Protein AF-A0A803J423-F1 (afdb_monomer_lite)

pLDDT: mean 70.75, std 15.76, range [32.97, 89.62]

Secondary structure (DSSP, 8-state):
-----------------S---B-----TTT--HHHHHHHHHTTPPBPP--TT-GGG-HHHHHHHHHHHHHHHH---HHHHTT-

InterPro domains:
  IPR036397 Ribonuclease H superfamily [G3DSA:3.30.420.10] (12-78)
  IPR038717 Tc1-like transposase, DDE domain [PF13358] (25-72)

Foldseek 3Di:
DDDDDDPDDPPPPPPDDPDDEDEDAPEVVCPDPVNVVVCVVVVHHHDDDDHPPCVPHVVSVVVVVVLVVCVVVDVDVVVNVVD

Organism: Xenopus tropicalis (NCBI:txid8364)

Structure (mmCIF, N/CA/C/O backbone):
data_AF-A0A803J423-F1
#
_entry.id   AF-A0A803J423-F1
#
loop_
_atom_site.group_PDB
_atom_site.id
_atom_site.type_symbol
_atom_site.label_atom_id
_atom_site.label_alt_id
_atom_site.label_comp_id
_atom_site.label_asym_id
_atom_site.label_entity_id
_atom_site.label_seq_id
_atom_site.pdbx_PDB_ins_code
_atom_site.Cartn_x
_atom_site.Cartn_y
_atom_site.Cartn_z
_atom_site.occupancy
_atom_site.B_iso_or_equiv
_atom_site.auth_seq_id
_atom_site.auth_comp_id
_atom_site.auth_asym_id
_atom_site.auth_atom_id
_atom_site.pdbx_PDB_model_num
ATOM 1 N N . MET A 1 1 ? -39.360 -8.445 -8.604 1.00 33.12 1 MET A N 1
ATOM 2 C CA . MET A 1 1 ? -40.277 -7.460 -7.999 1.00 33.12 1 MET A CA 1
ATOM 3 C C . MET A 1 1 ? -39.537 -6.137 -7.913 1.00 33.12 1 MET A C 1
ATOM 5 O O . MET A 1 1 ? -38.413 -6.128 -7.439 1.00 33.12 1 MET A O 1
ATOM 9 N N . THR A 1 2 ? -40.159 -5.112 -8.502 1.00 32.97 2 THR A N 1
ATOM 10 C CA . THR A 1 2 ? -39.870 -3.662 -8.481 1.00 32.97 2 THR A CA 1
ATOM 11 C C . THR A 1 2 ? -38.435 -3.190 -8.739 1.00 32.97 2 THR A C 1
ATOM 13 O O . THR A 1 2 ? -37.607 -3.090 -7.841 1.00 32.97 2 THR A O 1
ATOM 16 N N . TYR A 1 3 ? -38.214 -2.797 -9.996 1.00 40.12 3 TYR A N 1
ATOM 17 C CA . TYR A 1 3 ? -37.210 -1.829 -10.419 1.00 40.12 3 TYR A CA 1
ATOM 18 C C . TYR A 1 3 ? -37.642 -0.443 -9.921 1.00 40.12 3 TYR A C 1
ATOM 20 O O . TYR A 1 3 ? -38.675 0.071 -10.347 1.00 40.12 3 TYR A O 1
ATOM 28 N N . THR A 1 4 ? -36.875 0.155 -9.017 1.00 41.09 4 THR A N 1
ATOM 29 C CA . THR A 1 4 ? -36.991 1.577 -8.675 1.00 41.09 4 THR A CA 1
ATOM 30 C C . THR A 1 4 ? -35.611 2.191 -8.831 1.00 41.09 4 THR A C 1
ATOM 32 O O . THR A 1 4 ? -34.782 2.124 -7.927 1.00 41.09 4 THR A O 1
ATOM 35 N N . GLY A 1 5 ? -35.348 2.727 -10.022 1.00 49.22 5 GLY A N 1
ATOM 36 C CA . GLY A 1 5 ? -34.186 3.564 -10.272 1.00 49.22 5 GLY A CA 1
ATOM 37 C C . GLY A 1 5 ? -34.410 4.946 -9.668 1.00 49.22 5 GLY A C 1
ATOM 38 O O . GLY A 1 5 ? -35.299 5.674 -10.102 1.00 49.22 5 GLY A O 1
ATOM 39 N N . SER A 1 6 ? -33.591 5.309 -8.688 1.00 42.34 6 SER A N 1
ATOM 40 C CA . SER A 1 6 ? -33.339 6.696 -8.309 1.00 42.34 6 SER A CA 1
ATOM 41 C C . SER A 1 6 ? -31.996 7.098 -8.911 1.00 42.34 6 SER A C 1
ATOM 43 O O . SER A 1 6 ? -30.941 6.647 -8.478 1.00 42.34 6 SER A O 1
ATOM 45 N N . ILE A 1 7 ? -32.074 7.902 -9.966 1.00 58.81 7 ILE A N 1
ATOM 46 C CA . ILE A 1 7 ? -30.977 8.637 -10.602 1.00 58.81 7 ILE A CA 1
ATOM 47 C C . ILE A 1 7 ? -30.229 9.466 -9.549 1.00 58.81 7 ILE A C 1
ATOM 49 O O . ILE A 1 7 ? -30.717 10.505 -9.113 1.00 58.81 7 ILE A O 1
ATOM 53 N N . GLY A 1 8 ? -29.055 8.996 -9.133 1.00 42.44 8 GLY A N 1
ATOM 54 C CA . GLY A 1 8 ? -28.203 9.676 -8.165 1.00 42.44 8 GLY A CA 1
ATOM 55 C C . GLY A 1 8 ? -26.808 9.072 -8.177 1.00 42.44 8 GLY A C 1
ATOM 56 O O . GLY A 1 8 ? -26.585 8.060 -7.533 1.00 42.44 8 GLY A O 1
ATOM 57 N N . GLU A 1 9 ? -25.930 9.718 -8.943 1.00 42.94 9 GLU A N 1
ATOM 58 C CA . GLU A 1 9 ? -24.482 9.506 -9.068 1.00 42.94 9 GLU A CA 1
ATOM 59 C C . GLU A 1 9 ? -24.031 8.119 -9.551 1.00 42.94 9 GLU A C 1
ATOM 61 O O . GLU A 1 9 ? -24.312 7.076 -8.974 1.00 42.94 9 GLU A O 1
ATOM 66 N N . ALA A 1 10 ? -23.304 8.115 -10.667 1.00 40.47 10 ALA A N 1
ATOM 67 C CA . ALA A 1 10 ? -22.642 6.935 -11.192 1.00 40.47 10 ALA A CA 1
ATOM 68 C C . ALA A 1 10 ? -21.567 6.464 -10.200 1.00 40.47 10 ALA A C 1
ATOM 70 O O . ALA A 1 10 ? -20.392 6.811 -10.328 1.00 40.47 10 ALA A O 1
ATOM 71 N N . GLU A 1 11 ? -21.950 5.657 -9.214 1.00 52.22 11 GLU A N 1
ATOM 72 C CA . GLU A 1 11 ? -20.997 4.788 -8.547 1.00 52.22 11 GLU A CA 1
ATOM 73 C C . GLU A 1 11 ? -20.534 3.780 -9.596 1.00 52.22 11 GLU A C 1
ATOM 75 O O . GLU A 1 11 ? -21.212 2.805 -9.921 1.00 52.22 11 GLU A O 1
ATOM 80 N N . TYR A 1 12 ? -19.340 4.029 -10.134 1.00 45.31 12 TYR A N 1
ATOM 81 C CA . TYR A 1 12 ? -18.458 3.006 -10.678 1.00 45.31 12 TYR A CA 1
ATOM 82 C C . TYR A 1 12 ? -18.115 2.028 -9.546 1.00 45.31 12 TYR A C 1
ATOM 84 O O . TYR A 1 12 ? -16.978 1.945 -9.084 1.00 45.31 12 TYR A O 1
ATOM 92 N N . PHE A 1 13 ? -19.119 1.316 -9.040 1.00 51.28 13 PHE A N 1
ATOM 93 C CA . PHE A 1 13 ? -18.948 0.214 -8.125 1.00 51.28 13 PHE A CA 1
ATOM 94 C C . PHE A 1 13 ? -18.356 -0.905 -8.970 1.00 51.28 13 PHE A C 1
ATOM 96 O O . PHE A 1 13 ? -19.069 -1.711 -9.571 1.00 51.28 13 PHE A O 1
ATOM 103 N N . LEU A 1 14 ? -17.023 -0.888 -9.097 1.00 56.16 14 LEU A N 1
ATOM 104 C CA . LEU A 1 14 ? -16.267 -2.055 -9.514 1.00 56.16 14 LEU A CA 1
ATOM 105 C C . LEU A 1 14 ? -16.902 -3.254 -8.807 1.00 56.16 14 LEU A C 1
ATOM 107 O O . LEU A 1 14 ? -17.092 -3.228 -7.592 1.00 56.16 14 LEU A O 1
ATOM 111 N N . CYS A 1 15 ? -17.242 -4.290 -9.568 1.00 55.09 15 CYS A N 1
ATOM 112 C CA . CYS A 1 15 ? -17.633 -5.583 -9.032 1.00 55.09 15 CYS A CA 1
ATOM 113 C C . CYS A 1 15 ? -16.403 -6.208 -8.352 1.00 55.09 15 CYS A C 1
ATOM 115 O O . CYS A 1 15 ? -15.763 -7.114 -8.879 1.00 55.09 15 CYS A O 1
ATOM 117 N N . VAL A 1 16 ? -16.001 -5.646 -7.213 1.00 57.38 16 VAL A N 1
ATOM 118 C CA . VAL A 1 16 ? -14.985 -6.215 -6.343 1.00 57.38 16 VAL A CA 1
ATOM 119 C C . VAL A 1 16 ? -15.709 -7.315 -5.566 1.00 57.38 16 VAL A C 1
ATOM 121 O O . VAL A 1 16 ? -16.767 -7.040 -4.993 1.00 57.38 16 VAL A O 1
ATOM 124 N N . PRO A 1 17 ? -15.223 -8.569 -5.580 1.00 57.66 17 PRO A N 1
ATOM 125 C CA . PRO A 1 17 ? -15.880 -9.672 -4.887 1.00 57.66 17 PRO A CA 1
ATOM 126 C C . PRO A 1 17 ? -16.162 -9.318 -3.421 1.00 57.66 17 PRO A C 1
ATOM 128 O O . PRO A 1 17 ? -15.445 -8.517 -2.823 1.00 57.66 17 PRO A O 1
ATOM 131 N N . TYR A 1 18 ? -17.207 -9.939 -2.861 1.00 63.62 18 TYR A N 1
ATOM 132 C CA . TYR A 1 18 ? -17.923 -9.608 -1.610 1.00 63.62 18 TYR A CA 1
ATOM 133 C C . TYR A 1 18 ? -17.068 -9.417 -0.331 1.00 63.62 18 TYR A C 1
ATOM 135 O O . TYR A 1 18 ? -17.590 -9.076 0.728 1.00 63.62 18 TYR A O 1
ATOM 143 N N . SER A 1 19 ? -15.752 -9.598 -0.408 1.00 75.88 19 SER A N 1
ATOM 144 C CA . SER A 1 19 ? -14.786 -9.179 0.600 1.00 75.88 19 SER A CA 1
ATOM 145 C C . SER A 1 19 ? -13.435 -8.882 -0.055 1.00 75.88 19 SER A C 1
ATOM 147 O O . SER A 1 19 ? -12.803 -9.790 -0.594 1.00 75.88 19 SER A O 1
ATOM 149 N N . PHE A 1 20 ? -12.966 -7.639 0.039 1.00 78.56 20 PHE A N 1
ATOM 150 C CA . PHE A 1 20 ? -11.611 -7.251 -0.349 1.00 78.56 20 PHE A CA 1
ATOM 151 C C . PHE A 1 20 ? -10.768 -6.940 0.891 1.00 78.56 20 PHE A C 1
ATOM 153 O O . PHE A 1 20 ? -11.282 -6.485 1.916 1.00 78.56 20 PHE A O 1
ATOM 160 N N . ILE A 1 21 ? -9.466 -7.200 0.788 1.00 84.31 21 ILE A N 1
ATOM 161 C CA . ILE A 1 21 ? -8.471 -6.792 1.776 1.00 84.31 21 ILE A CA 1
ATOM 162 C C . ILE A 1 21 ? -7.569 -5.780 1.079 1.00 84.31 21 ILE A C 1
ATOM 164 O O . ILE A 1 21 ? -6.983 -6.068 0.039 1.00 84.31 21 ILE A O 1
ATOM 168 N N . PHE A 1 22 ? -7.515 -4.576 1.629 1.00 84.81 22 PHE A N 1
ATOM 169 C CA . PHE A 1 22 ? -6.670 -3.504 1.144 1.00 84.81 22 PHE A CA 1
ATOM 170 C C . PHE A 1 22 ? -5.217 -3.771 1.518 1.00 84.81 22 PHE A C 1
ATOM 172 O O . PHE A 1 22 ? -4.892 -4.078 2.665 1.00 84.81 22 PHE A O 1
ATOM 179 N N . GLN A 1 23 ? -4.351 -3.628 0.529 1.00 85.81 23 GLN A N 1
ATOM 180 C CA . GLN A 1 23 ? -2.937 -3.915 0.618 1.00 85.81 23 GLN A CA 1
ATOM 181 C C . GLN A 1 23 ? -2.168 -2.624 0.309 1.00 85.81 23 GLN A C 1
ATOM 183 O O . GLN A 1 23 ? -2.338 -2.065 -0.771 1.00 85.81 23 GLN A O 1
ATOM 188 N N . HIS A 1 24 ? -1.357 -2.131 1.249 1.00 81.69 24 HIS A N 1
ATOM 189 C CA . HIS A 1 24 ? -0.520 -0.940 1.058 1.00 81.69 24 HIS A CA 1
ATOM 190 C C . HIS A 1 24 ? 0.780 -1.059 1.847 1.00 81.69 24 HIS A C 1
ATOM 192 O O . HIS A 1 24 ? 0.817 -1.746 2.866 1.00 81.69 24 HIS A O 1
ATOM 198 N N . ASP A 1 25 ? 1.837 -0.381 1.405 1.00 75.75 25 ASP A N 1
ATOM 199 C CA . ASP A 1 25 ? 3.126 -0.414 2.085 1.00 75.75 25 ASP A CA 1
ATOM 200 C C . ASP A 1 25 ? 3.026 0.111 3.526 1.00 75.75 25 ASP A C 1
ATOM 202 O O . ASP A 1 25 ? 2.409 1.130 3.837 1.00 75.75 25 ASP A O 1
ATOM 206 N N . ASN A 1 26 ? 3.652 -0.616 4.449 1.00 72.00 26 ASN A N 1
ATOM 207 C CA . ASN A 1 26 ? 3.722 -0.213 5.853 1.00 72.00 26 ASN A CA 1
ATOM 208 C C . ASN A 1 26 ? 4.960 0.671 6.079 1.00 72.00 26 ASN A C 1
ATOM 210 O O . ASN A 1 26 ? 5.666 0.536 7.079 1.00 72.00 26 ASN A O 1
ATOM 214 N N . ASP A 1 27 ? 5.266 1.524 5.095 1.00 72.94 27 ASP A N 1
ATOM 215 C CA . ASP A 1 27 ? 6.302 2.539 5.216 1.00 72.94 27 ASP A CA 1
ATOM 216 C C . ASP A 1 27 ? 5.824 3.556 6.270 1.00 72.94 27 ASP A C 1
ATOM 218 O O . ASP A 1 27 ? 4.675 4.022 6.193 1.00 72.94 27 ASP A O 1
ATOM 222 N N . PRO A 1 28 ? 6.660 3.909 7.265 1.00 68.50 28 PRO A N 1
ATOM 223 C CA . PRO A 1 28 ? 6.322 4.902 8.282 1.00 68.50 28 PRO A CA 1
ATOM 224 C C . PRO A 1 28 ? 5.760 6.212 7.710 1.00 68.50 28 PRO A C 1
ATOM 226 O O . PRO A 1 28 ? 4.915 6.843 8.348 1.00 68.50 28 PRO A O 1
ATOM 229 N N . LYS A 1 29 ? 6.164 6.604 6.489 1.00 70.62 29 LYS A N 1
ATOM 230 C CA . LYS A 1 29 ? 5.662 7.810 5.809 1.00 70.62 29 LYS A CA 1
ATOM 231 C C . LYS A 1 29 ? 4.185 7.708 5.399 1.00 70.62 29 LYS A C 1
ATOM 233 O O . LYS A 1 29 ? 3.499 8.725 5.315 1.00 70.62 29 LYS A O 1
ATOM 238 N N . HIS A 1 30 ? 3.672 6.494 5.198 1.00 63.78 30 HIS A N 1
ATOM 239 C CA . HIS A 1 30 ? 2.292 6.213 4.783 1.00 63.78 30 HIS A CA 1
ATOM 240 C C . HIS A 1 30 ? 1.395 5.732 5.932 1.00 63.78 30 HIS A C 1
ATOM 242 O O . HIS A 1 30 ? 0.176 5.664 5.785 1.00 63.78 30 HIS A O 1
ATOM 248 N N . THR A 1 31 ? 1.955 5.484 7.118 1.00 68.31 31 THR A N 1
ATOM 249 C CA . THR A 1 31 ? 1.210 5.037 8.308 1.00 68.31 31 THR A CA 1
ATOM 250 C C . THR A 1 31 ? 0.849 6.170 9.270 1.00 68.31 31 THR A C 1
ATOM 252 O O . THR A 1 31 ? 0.829 5.999 10.493 1.00 68.31 31 THR A O 1
ATOM 255 N N . SER A 1 32 ? 0.492 7.337 8.730 1.00 82.38 32 SER A N 1
ATOM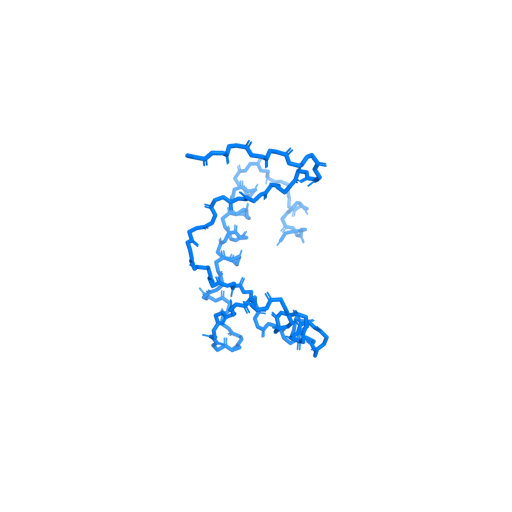 256 C CA . SER A 1 32 ? -0.017 8.442 9.546 1.00 82.38 32 SER A CA 1
ATOM 257 C C . SER A 1 32 ? -1.289 8.046 10.307 1.00 82.38 32 SER A C 1
ATOM 259 O O . SER A 1 32 ? -2.125 7.267 9.837 1.00 82.38 32 SER A O 1
ATOM 261 N N . LYS A 1 33 ? -1.458 8.616 11.506 1.00 83.88 33 LY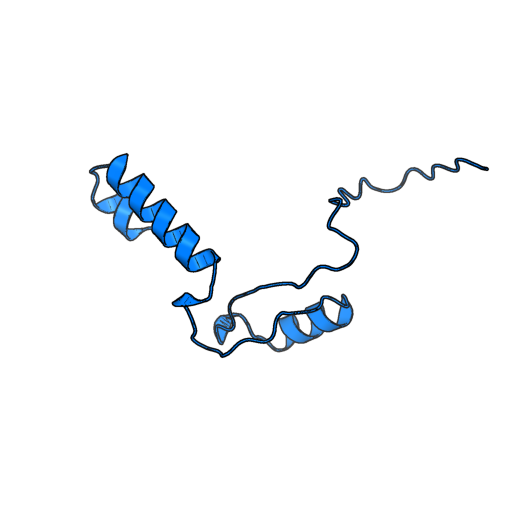S A N 1
ATOM 262 C CA . LYS A 1 33 ? -2.630 8.371 12.359 1.00 83.88 33 LYS A CA 1
ATOM 263 C C . LYS A 1 33 ? -3.940 8.705 11.634 1.00 83.88 33 LYS A C 1
ATOM 265 O O . LYS A 1 33 ? -4.886 7.926 11.687 1.00 83.88 33 LYS A O 1
ATOM 270 N N . SER A 1 34 ? -3.956 9.810 10.891 1.00 88.19 34 SER A N 1
ATOM 271 C CA . SER A 1 34 ? -5.103 10.250 10.090 1.00 88.19 34 SER A CA 1
ATOM 272 C C . SER A 1 34 ? -5.515 9.225 9.029 1.00 88.19 34 SER A C 1
ATOM 274 O O . SER A 1 34 ? -6.708 8.980 8.848 1.00 88.19 34 SER A O 1
ATOM 276 N N . THR A 1 35 ? -4.546 8.586 8.368 1.00 85.69 35 THR A N 1
ATOM 277 C CA . THR A 1 35 ? -4.803 7.550 7.355 1.00 85.69 35 THR A CA 1
ATOM 278 C C . THR A 1 35 ? -5.400 6.298 7.990 1.00 85.69 35 THR A C 1
ATOM 280 O O . THR A 1 35 ? -6.421 5.796 7.519 1.00 85.69 35 THR A O 1
ATOM 283 N N . LYS A 1 36 ? -4.840 5.842 9.119 1.00 84.62 36 LYS A N 1
ATOM 284 C CA . LYS A 1 36 ? -5.371 4.692 9.873 1.00 84.62 36 LYS A CA 1
ATOM 285 C C . LYS A 1 36 ? -6.806 4.932 10.344 1.00 84.62 36 LYS A C 1
ATOM 287 O O . LYS A 1 36 ? -7.669 4.073 10.177 1.00 84.62 36 LYS A O 1
ATOM 292 N N . GLU A 1 37 ? -7.083 6.117 10.884 1.00 89.62 37 GLU A N 1
ATOM 293 C CA . GLU A 1 37 ? -8.431 6.492 11.316 1.00 89.62 37 GLU A CA 1
A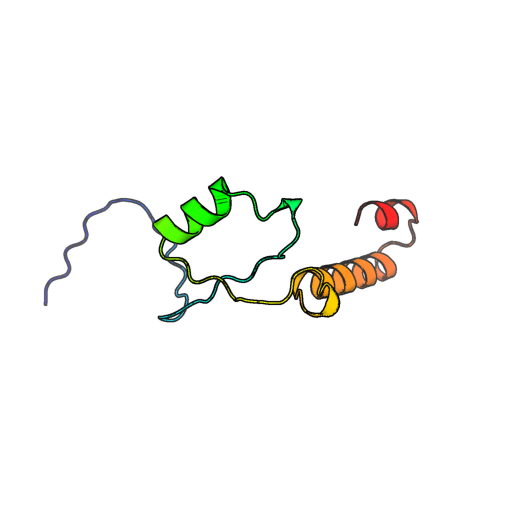TOM 294 C C . GLU A 1 37 ? -9.421 6.553 10.146 1.00 89.62 37 GLU A C 1
ATOM 296 O O . GLU A 1 37 ? -10.566 6.124 10.285 1.00 89.62 37 GLU A O 1
ATOM 301 N N . TRP A 1 38 ? -9.004 7.065 8.985 1.00 89.44 38 TRP A N 1
ATOM 302 C CA . TRP A 1 38 ? -9.850 7.103 7.793 1.00 89.44 38 TRP A CA 1
ATOM 303 C C . TRP A 1 38 ? -10.188 5.697 7.282 1.00 89.44 38 TRP A C 1
ATOM 305 O O . TRP A 1 38 ? -11.363 5.412 7.042 1.00 89.44 38 TRP A O 1
ATOM 315 N N . LEU A 1 39 ? -9.194 4.804 7.198 1.00 88.25 39 LEU A N 1
ATOM 316 C CA . LEU A 1 39 ? -9.384 3.405 6.793 1.00 88.25 39 LEU A CA 1
ATOM 317 C C . LEU A 1 39 ? -10.347 2.680 7.742 1.00 88.25 39 LEU A C 1
ATOM 319 O O . LEU A 1 39 ? -11.291 2.025 7.294 1.00 88.25 39 LEU A O 1
ATOM 323 N N . HIS A 1 40 ? -10.175 2.890 9.050 1.00 87.44 40 HIS A N 1
ATOM 324 C CA . HIS A 1 40 ? -11.069 2.353 10.072 1.00 87.44 40 HIS A CA 1
ATOM 325 C C . HIS A 1 40 ? -12.507 2.878 9.916 1.00 87.44 40 HIS A C 1
ATOM 327 O O . HIS A 1 40 ? -13.454 2.091 9.897 1.00 87.44 40 HIS A O 1
ATOM 333 N N . ARG A 1 41 ? -12.698 4.196 9.726 1.00 89.12 41 ARG A N 1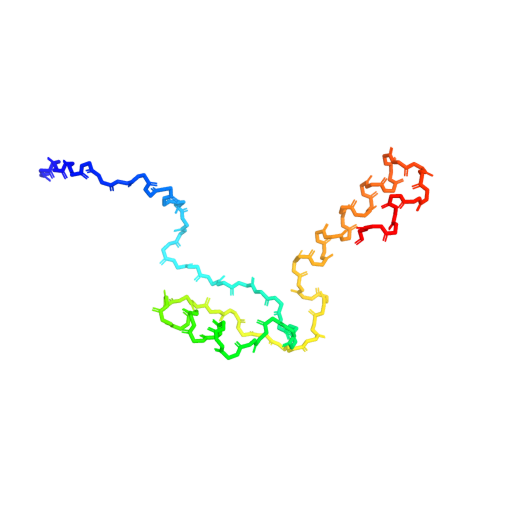
ATOM 334 C CA . ARG A 1 41 ? -14.032 4.794 9.499 1.00 89.12 41 ARG A CA 1
ATOM 335 C C . ARG A 1 41 ? -14.720 4.249 8.248 1.00 89.12 41 ARG A C 1
ATOM 337 O O . ARG A 1 41 ? -15.939 4.100 8.243 1.00 89.12 41 ARG A O 1
ATOM 344 N N . LYS A 1 42 ? -13.957 3.946 7.197 1.00 86.75 42 LYS A N 1
ATOM 345 C CA . LYS A 1 42 ? -14.468 3.365 5.948 1.00 86.75 42 LYS A CA 1
ATOM 346 C C . LYS A 1 42 ? -14.695 1.852 6.021 1.00 86.75 42 LYS A C 1
ATOM 348 O O . LYS A 1 42 ? -15.173 1.285 5.046 1.00 86.75 42 LYS A O 1
ATOM 353 N N . LYS A 1 43 ? -14.405 1.209 7.163 1.00 86.25 43 LYS A N 1
ATOM 354 C CA . LYS A 1 43 ? -14.498 -0.250 7.360 1.00 86.25 43 LYS A CA 1
ATOM 355 C C . LYS A 1 43 ? -13.683 -1.036 6.326 1.00 86.25 43 LYS A C 1
ATOM 357 O O . LYS A 1 43 ? -14.046 -2.150 5.953 1.00 86.25 43 LYS A O 1
ATOM 362 N N . ILE A 1 44 ? -12.579 -0.451 5.865 1.00 86.50 44 ILE A N 1
ATOM 363 C CA . ILE A 1 44 ? -11.662 -1.098 4.933 1.00 86.50 44 ILE A CA 1
ATOM 364 C C . ILE A 1 44 ? -10.764 -2.029 5.747 1.00 86.50 44 ILE A C 1
ATOM 366 O O . ILE A 1 44 ? -10.056 -1.582 6.649 1.00 86.50 44 ILE A O 1
ATOM 370 N N . LYS A 1 45 ? -10.797 -3.329 5.439 1.00 87.31 45 LYS A N 1
ATOM 371 C CA . LYS A 1 45 ? -9.859 -4.292 6.025 1.00 87.31 45 LYS A CA 1
ATOM 372 C C . LYS A 1 45 ? -8.492 -4.071 5.404 1.00 87.31 45 LYS A C 1
ATOM 374 O O . LYS A 1 45 ? -8.383 -4.120 4.186 1.00 87.31 45 LYS A O 1
ATOM 379 N N . VAL A 1 46 ? -7.477 -3.851 6.226 1.00 85.50 46 VAL A N 1
ATOM 380 C CA . VAL A 1 46 ? -6.086 -3.729 5.782 1.00 85.50 46 VAL A CA 1
ATOM 381 C C . VAL A 1 46 ? -5.377 -5.052 6.052 1.00 85.50 46 VAL A C 1
ATOM 383 O O . VAL A 1 46 ? -5.612 -5.665 7.092 1.00 85.50 46 VAL A O 1
ATOM 386 N N . LEU A 1 47 ? -4.547 -5.508 5.117 1.00 85.44 47 LEU A N 1
ATOM 387 C CA . LEU A 1 47 ? -3.706 -6.684 5.311 1.00 85.44 47 LEU A CA 1
ATOM 388 C C . LEU A 1 47 ? -2.632 -6.370 6.360 1.00 85.44 47 LEU A C 1
ATOM 390 O O . LEU A 1 47 ? -1.839 -5.449 6.175 1.00 85.44 47 LEU A O 1
ATOM 394 N N . GLU A 1 48 ? -2.598 -7.130 7.454 1.00 78.31 48 GLU A N 1
ATOM 395 C CA . GLU A 1 48 ? -1.499 -7.038 8.414 1.00 78.31 48 GLU A CA 1
ATOM 396 C C . GLU A 1 48 ? -0.260 -7.738 7.853 1.00 78.31 48 GLU A C 1
ATOM 398 O O . GLU A 1 48 ? -0.293 -8.924 7.524 1.00 78.31 48 GLU A O 1
ATOM 403 N N . TRP A 1 49 ? 0.848 -7.005 7.765 1.00 77.19 49 TRP A N 1
ATOM 404 C CA . TRP A 1 49 ? 2.152 -7.559 7.422 1.00 77.19 49 TRP A CA 1
ATOM 405 C C . TRP A 1 49 ? 3.289 -6.859 8.162 1.00 77.19 49 TRP A C 1
ATOM 407 O O . TRP A 1 49 ? 3.131 -5.712 8.607 1.00 77.19 49 TRP A O 1
ATOM 417 N N . PRO A 1 50 ? 4.454 -7.520 8.283 1.00 68.00 50 PRO A N 1
ATOM 418 C CA . PRO A 1 50 ? 5.644 -6.904 8.851 1.00 68.00 50 PRO A CA 1
ATOM 419 C C . PRO A 1 50 ? 6.016 -5.607 8.121 1.00 68.00 50 PRO A C 1
ATOM 421 O O . PRO A 1 50 ? 6.057 -5.539 6.891 1.00 68.00 50 PRO A O 1
ATOM 424 N N . SER A 1 51 ? 6.290 -4.553 8.894 1.00 63.84 51 SER A N 1
ATOM 425 C CA . SER A 1 51 ? 6.915 -3.337 8.368 1.00 63.84 51 SER A CA 1
ATOM 426 C C . SER A 1 51 ? 8.245 -3.689 7.693 1.00 63.84 51 SER A C 1
ATOM 428 O O . SER A 1 51 ? 8.927 -4.612 8.127 1.00 63.84 51 SER A O 1
ATOM 430 N N . GLN A 1 52 ? 8.626 -2.940 6.654 1.00 66.06 52 GLN A N 1
ATOM 431 C CA . GLN A 1 52 ? 9.913 -3.104 5.956 1.00 66.06 52 GLN A CA 1
ATOM 432 C C . GLN A 1 52 ? 10.108 -4.452 5.238 1.00 66.06 52 GLN A C 1
ATOM 434 O O . GLN A 1 52 ? 11.211 -4.984 5.201 1.00 66.06 52 GLN A O 1
ATOM 439 N N . SER A 1 53 ? 9.053 -4.992 4.625 1.00 67.75 53 SER A N 1
ATOM 440 C CA . SER A 1 53 ? 9.157 -6.144 3.715 1.00 67.75 53 SER A CA 1
ATOM 441 C C . SER A 1 53 ? 8.938 -5.709 2.258 1.00 67.75 53 SER A C 1
ATOM 443 O O . SER A 1 53 ? 7.862 -5.961 1.712 1.00 67.75 53 SER A O 1
ATOM 445 N N . PRO A 1 54 ? 9.912 -5.021 1.624 1.00 64.56 54 PRO A N 1
ATOM 446 C CA . PRO A 1 54 ? 9.787 -4.574 0.234 1.00 64.56 54 PRO A CA 1
ATOM 447 C C . PRO A 1 54 ? 9.567 -5.751 -0.726 1.00 64.56 54 PRO A C 1
ATOM 449 O O . PRO A 1 54 ? 8.775 -5.636 -1.656 1.00 64.56 54 PRO A O 1
ATOM 452 N N . ASP A 1 55 ? 10.157 -6.912 -0.429 1.00 69.94 55 ASP A N 1
ATOM 453 C CA . ASP A 1 55 ? 10.028 -8.140 -1.228 1.00 69.94 55 ASP A CA 1
ATOM 454 C C . ASP A 1 55 ? 8.587 -8.679 -1.287 1.00 69.94 55 ASP A C 1
ATOM 456 O O . ASP A 1 55 ? 8.211 -9.393 -2.217 1.00 69.94 55 ASP A O 1
ATOM 460 N N . LEU A 1 56 ? 7.764 -8.330 -0.292 1.00 70.81 56 LEU A N 1
ATOM 461 C CA . LEU A 1 56 ? 6.369 -8.760 -0.181 1.00 70.81 56 LEU A CA 1
ATOM 462 C C . LEU A 1 56 ? 5.381 -7.720 -0.721 1.00 70.81 56 LEU A C 1
ATOM 464 O O . LEU A 1 56 ? 4.178 -7.981 -0.726 1.00 70.81 56 LEU A O 1
ATOM 468 N N . ASN A 1 57 ? 5.857 -6.557 -1.178 1.00 75.00 57 ASN A N 1
ATOM 469 C CA . ASN A 1 57 ? 5.010 -5.522 -1.752 1.00 75.00 57 ASN A CA 1
ATOM 470 C C . ASN A 1 57 ? 4.849 -5.750 -3.270 1.00 75.00 57 ASN A C 1
ATOM 472 O O . ASN A 1 57 ? 5.799 -5.534 -4.025 1.00 75.00 57 ASN A O 1
ATOM 476 N N . PRO A 1 58 ? 3.656 -6.127 -3.771 1.00 74.31 58 PRO A N 1
ATOM 477 C CA . PRO A 1 58 ? 3.426 -6.342 -5.200 1.00 74.31 58 PRO A CA 1
ATOM 478 C C . PRO A 1 58 ? 3.723 -5.098 -6.039 1.00 74.31 58 PRO A C 1
ATOM 480 O O . PRO A 1 58 ? 4.062 -5.219 -7.213 1.00 74.31 58 PRO A O 1
ATOM 483 N N . ILE A 1 59 ? 3.623 -3.912 -5.431 1.00 81.62 59 ILE A N 1
ATOM 484 C CA . ILE A 1 59 ? 3.937 -2.635 -6.070 1.00 81.62 59 ILE A CA 1
ATOM 485 C C . ILE A 1 59 ? 5.432 -2.559 -6.416 1.00 81.62 59 ILE A C 1
ATOM 487 O O . ILE A 1 59 ? 5.768 -2.158 -7.524 1.00 81.62 59 ILE A O 1
ATOM 491 N N . GLU A 1 60 ? 6.329 -3.013 -5.534 1.00 82.38 60 GLU A N 1
ATOM 492 C CA . GLU A 1 60 ? 7.780 -3.033 -5.798 1.00 82.38 60 GLU A CA 1
ATOM 493 C C . GLU A 1 60 ? 8.140 -4.002 -6.928 1.00 82.38 60 GLU A C 1
ATOM 495 O O . GLU A 1 60 ? 8.941 -3.682 -7.809 1.00 82.38 60 GLU A O 1
ATOM 500 N N . ASN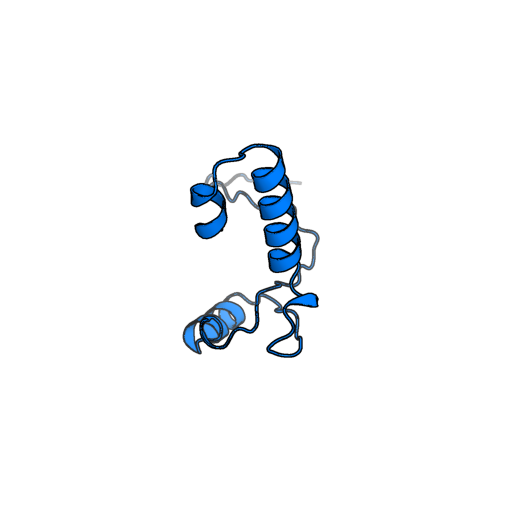 A 1 61 ? 7.487 -5.168 -6.961 1.00 83.56 61 ASN A N 1
ATOM 501 C CA . ASN A 1 61 ? 7.661 -6.125 -8.053 1.00 83.56 61 ASN A CA 1
ATOM 502 C C . ASN A 1 61 ? 7.223 -5.524 -9.397 1.00 83.56 61 ASN A C 1
ATOM 504 O O . ASN A 1 61 ? 7.951 -5.642 -10.388 1.00 83.56 61 ASN A O 1
ATOM 508 N N . LEU A 1 62 ? 6.094 -4.808 -9.411 1.00 86.38 62 LEU A N 1
ATOM 509 C CA . LEU A 1 62 ? 5.601 -4.113 -10.599 1.00 86.38 62 LEU A CA 1
ATOM 510 C C . LEU A 1 62 ? 6.541 -2.978 -11.036 1.00 86.38 62 LEU A C 1
ATOM 512 O O . LEU A 1 62 ? 6.822 -2.850 -12.228 1.00 86.38 62 LEU A O 1
ATOM 516 N N . TRP A 1 63 ? 7.087 -2.195 -10.099 1.00 86.00 63 TRP A N 1
ATOM 517 C CA . TRP A 1 63 ? 8.126 -1.204 -10.403 1.00 86.00 63 TRP A CA 1
ATOM 518 C C . TRP A 1 63 ? 9.368 -1.857 -11.013 1.00 86.00 63 TRP A C 1
ATOM 520 O O . TRP A 1 63 ? 9.956 -1.321 -11.954 1.00 86.00 63 TRP A O 1
ATOM 530 N N . GLY A 1 64 ? 9.763 -3.034 -10.523 1.00 86.62 64 GLY A N 1
ATOM 531 C CA . GLY A 1 64 ? 10.846 -3.827 -11.099 1.00 86.62 64 GLY A CA 1
ATOM 532 C C . GLY A 1 64 ? 10.581 -4.226 -12.553 1.00 86.62 64 GLY A C 1
ATOM 533 O O . GLY A 1 64 ? 11.462 -4.072 -13.403 1.00 86.62 64 GLY A O 1
ATOM 534 N N . ASP A 1 65 ? 9.375 -4.709 -12.856 1.00 89.38 65 ASP A N 1
ATOM 535 C CA . ASP A 1 65 ? 8.965 -5.040 -14.225 1.00 89.38 65 ASP A CA 1
ATOM 536 C C . ASP A 1 65 ? 8.939 -3.813 -15.132 1.00 89.38 65 ASP A C 1
ATOM 538 O O . ASP A 1 65 ? 9.459 -3.865 -16.250 1.00 89.38 65 ASP A O 1
ATOM 542 N N . LEU A 1 66 ? 8.413 -2.690 -14.639 1.00 89.56 66 LEU A N 1
ATOM 543 C CA . LEU A 1 66 ? 8.378 -1.439 -15.385 1.00 89.56 66 LEU A CA 1
ATOM 544 C C . LEU A 1 66 ? 9.791 -0.948 -15.716 1.00 89.56 66 LEU A C 1
ATOM 546 O O . LEU A 1 66 ? 10.072 -0.642 -16.873 1.00 89.56 66 LEU A O 1
ATOM 550 N N . LYS A 1 67 ? 10.710 -0.950 -14.742 1.00 86.56 67 LYS A N 1
ATOM 551 C CA . LYS A 1 67 ? 12.118 -0.585 -14.967 1.00 86.56 67 LYS A CA 1
ATOM 552 C C . LYS A 1 67 ? 12.778 -1.482 -16.008 1.00 86.56 67 LYS A C 1
ATOM 554 O O . LYS A 1 67 ? 13.469 -0.988 -16.896 1.00 86.56 67 LYS A O 1
ATOM 559 N N . ARG A 1 68 ? 12.530 -2.797 -15.959 1.00 88.44 68 ARG A N 1
ATOM 560 C CA . ARG A 1 68 ? 13.025 -3.743 -16.976 1.00 88.44 68 ARG A CA 1
ATOM 561 C C . ARG A 1 68 ? 12.445 -3.460 -18.360 1.00 88.44 68 ARG A C 1
ATOM 563 O O . ARG A 1 68 ? 13.180 -3.534 -19.343 1.00 88.44 68 ARG A O 1
ATOM 570 N N . ALA A 1 69 ? 11.153 -3.156 -18.452 1.00 88.12 69 ALA A N 1
ATOM 571 C CA . ALA A 1 69 ? 10.506 -2.811 -19.712 1.00 88.12 69 ALA A CA 1
ATOM 572 C C . ALA A 1 69 ? 11.102 -1.524 -20.300 1.00 88.12 69 ALA A C 1
ATOM 574 O O . ALA A 1 69 ? 11.527 -1.527 -21.452 1.00 88.12 69 ALA A O 1
ATOM 575 N N . VAL A 1 70 ? 11.244 -0.478 -19.482 1.00 85.38 70 VAL A N 1
ATOM 576 C CA . VAL A 1 70 ? 11.854 0.802 -19.870 1.00 85.38 70 VAL A CA 1
ATOM 577 C C . VAL A 1 70 ? 13.311 0.627 -20.303 1.00 85.38 70 VAL A C 1
ATOM 579 O O . VAL A 1 70 ? 13.692 1.146 -21.349 1.00 85.38 70 VAL A O 1
ATOM 582 N N . HIS A 1 71 ? 14.107 -0.165 -19.575 1.00 82.50 71 HIS A N 1
ATOM 583 C CA . HIS A 1 71 ? 15.476 -0.532 -19.968 1.00 82.50 71 HIS A CA 1
ATOM 584 C C . HIS A 1 71 ? 15.547 -1.149 -21.368 1.00 82.50 71 HIS A C 1
ATOM 586 O O . HIS A 1 71 ? 16.509 -0.920 -22.098 1.00 82.50 71 HIS A O 1
ATOM 592 N N . ARG A 1 72 ? 14.555 -1.969 -21.732 1.00 81.19 72 ARG A N 1
ATOM 593 C CA . ARG A 1 72 ? 14.506 -2.643 -23.035 1.00 81.19 72 ARG A CA 1
ATOM 594 C C . ARG A 1 72 ? 14.056 -1.707 -24.153 1.00 81.19 72 ARG A C 1
ATOM 596 O O . ARG A 1 72 ? 14.492 -1.887 -25.284 1.00 81.19 72 ARG A O 1
ATOM 603 N N . THR A 1 73 ? 13.186 -0.739 -23.862 1.00 73.38 73 THR A N 1
ATOM 604 C CA . THR A 1 73 ? 12.600 0.159 -24.872 1.00 73.38 73 THR A CA 1
ATOM 605 C C . THR A 1 73 ? 13.369 1.462 -25.057 1.00 73.38 73 THR A C 1
ATOM 607 O O . THR A 1 73 ? 13.274 2.081 -26.113 1.00 73.38 73 THR A O 1
ATOM 610 N N . CYS A 1 74 ? 14.117 1.910 -24.049 1.00 62.06 74 CYS A N 1
ATOM 611 C CA . CYS A 1 74 ? 14.837 3.175 -24.071 1.00 62.06 74 CYS A CA 1
ATOM 612 C C . CYS A 1 74 ? 16.273 2.964 -23.581 1.00 62.06 74 CYS A C 1
ATOM 614 O O . CYS A 1 74 ? 16.516 2.736 -22.401 1.00 62.06 74 CYS A O 1
ATOM 616 N N . THR A 1 75 ? 17.248 3.114 -24.477 1.00 60.50 75 THR A N 1
ATOM 617 C CA . THR A 1 75 ? 18.684 3.104 -24.141 1.00 60.50 75 THR A CA 1
ATOM 618 C C . THR A 1 75 ? 19.159 4.412 -23.499 1.00 60.50 75 THR A C 1
ATOM 620 O O . THR A 1 75 ? 20.352 4.572 -23.251 1.00 60.50 75 THR A O 1
ATOM 623 N N . ASN A 1 76 ? 18.255 5.367 -23.235 1.00 63.06 76 ASN A N 1
ATOM 624 C CA . ASN A 1 76 ? 18.617 6.652 -22.651 1.00 63.06 76 ASN A CA 1
ATOM 625 C C . ASN A 1 76 ? 18.773 6.525 -21.121 1.00 63.06 76 ASN A C 1
ATOM 627 O O . ASN A 1 76 ? 17.770 6.318 -20.430 1.00 63.06 76 ASN A O 1
ATOM 631 N N . PRO A 1 77 ? 19.992 6.704 -20.578 1.00 60.25 77 PRO A N 1
ATOM 632 C CA . PRO A 1 77 ? 20.269 6.525 -19.154 1.00 60.25 77 PRO A CA 1
ATOM 633 C C . PRO A 1 77 ? 19.477 7.479 -18.249 1.00 60.25 77 PRO A C 1
ATOM 635 O O . PRO A 1 77 ? 19.275 7.165 -17.082 1.00 60.25 77 PRO A O 1
ATOM 638 N N . MET A 1 78 ? 18.976 8.607 -18.766 1.00 61.41 78 MET A N 1
ATOM 639 C CA . MET A 1 78 ? 18.235 9.589 -17.964 1.00 61.41 78 MET A CA 1
ATOM 640 C C . MET A 1 78 ? 16.827 9.129 -17.572 1.00 61.41 78 MET A C 1
ATOM 642 O O . MET A 1 78 ? 16.365 9.465 -16.487 1.00 61.41 78 MET A O 1
ATOM 646 N N . ILE A 1 79 ? 16.150 8.331 -18.407 1.00 60.91 79 ILE A N 1
ATOM 647 C CA . ILE A 1 79 ? 14.809 7.807 -18.073 1.00 60.91 79 ILE A CA 1
ATOM 648 C C . ILE A 1 79 ? 14.913 6.756 -16.955 1.00 60.91 79 ILE A C 1
ATOM 650 O O . ILE A 1 79 ? 13.974 6.576 -16.185 1.00 60.91 79 ILE A O 1
ATOM 654 N N . MET A 1 80 ? 16.082 6.124 -16.806 1.00 57.50 80 MET A N 1
ATOM 655 C CA . MET A 1 80 ? 16.320 5.112 -15.781 1.00 57.50 80 MET A CA 1
ATOM 656 C C . MET A 1 80 ? 16.336 5.653 -14.352 1.00 57.50 80 MET A C 1
ATOM 658 O O . MET A 1 80 ? 16.019 4.922 -13.426 1.00 57.50 80 MET A O 1
ATOM 662 N N . PHE A 1 81 ? 16.724 6.915 -14.164 1.00 56.59 81 PHE A N 1
ATOM 663 C CA . PHE A 1 81 ? 16.861 7.517 -12.834 1.00 56.59 81 PHE A CA 1
ATOM 664 C C . PHE A 1 81 ? 15.560 8.128 -12.295 1.00 56.59 81 PHE A C 1
ATOM 666 O O . PHE A 1 81 ? 15.508 8.500 -11.126 1.00 56.59 81 PHE A O 1
ATOM 673 N N . CYS A 1 82 ? 14.522 8.258 -13.126 1.00 56.38 82 CYS A N 1
ATOM 674 C CA . CYS A 1 82 ? 13.238 8.844 -12.730 1.00 56.38 82 CYS A CA 1
ATOM 675 C C . CYS A 1 82 ? 12.186 7.812 -12.278 1.00 56.38 82 CYS A C 1
ATOM 677 O O . CYS A 1 82 ? 11.074 8.219 -11.941 1.00 56.38 82 CYS A O 1
ATOM 679 N N . LEU A 1 83 ? 12.517 6.514 -12.271 1.00 54.97 83 LEU A N 1
ATOM 680 C CA . LEU A 1 83 ? 11.671 5.392 -11.834 1.00 54.97 83 LEU A CA 1
ATOM 681 C C . LEU A 1 83 ? 12.402 4.541 -10.788 1.00 54.97 83 LEU A C 1
ATOM 683 O O . LEU A 1 83 ? 11.723 3.947 -9.925 1.00 54.97 83 LEU A O 1
#

Sequence (83 aa):
MTYTGSIGEAEYFLC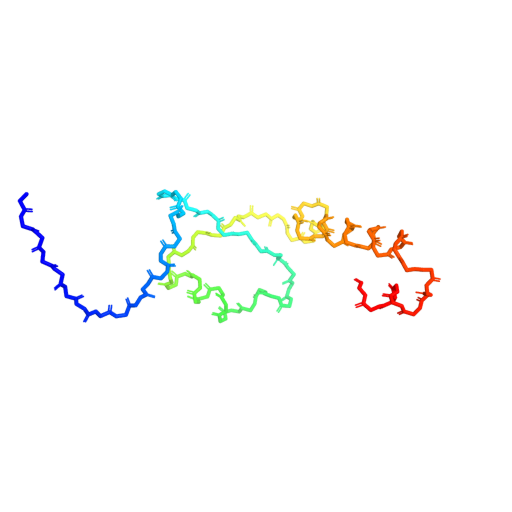VPYSFIFQHDNDPKHTSKSTKEWLHRKKIKVLEWPSQSPDLNPIENLWGDLKRAVHRTCTNPMIMFCL

Radius of gyration: 19.47 Å; chains: 1; bounding box: 60×20×37 Å